Protein 6EGL (pdb70)

Radius of gyration: 15.94 Å; Cα contacts (8 Å, |Δi|>4): 0; chains: 1; bounding box: 9×16×50 Å

Sequence (35 aa):
EWEALEKKLAAESSKCCQQALEKKLQALLEKKKKLEALEHHG

Structure (mmCIF, N/CA/C/O backbone):
data_6EGL
#
_entry.id   6EGL
#
_cell.length_a   38.213
_cell.length_b   38.213
_cell.length_c   140.655
_cell.angle_alpha   90.000
_cell.angle_beta   90.000
_cell.angle_gamma   120.000
#
_symmetry.space_group_name_H-M   'H 3 2'
#
loop_
_entity.id
_entity.type
_entity.pdbx_description
1 polymer 'Apo-(GRAND CoilSerL12(DLE)L16C)3'
2 non-polymer 'ZINC ION'
3 non-polymer 'POLYETHYLENE GLYCOL (N=34)'
4 water water
#
loop_
_atom_site.group_PDB
_atom_site.id
_atom_site.type_symbol
_atom_site.label_atom_id
_atom_site.label_alt_id
_atom_site.label_comp_id
_atom_site.label_asym_id
_atom_site.label_entity_id
_atom_site.label_seq_id
_atom_site.pdbx_PDB_ins_code
_atom_site.Cartn_x
_atom_site.Cartn_y
_atom_site.Cartn_z
_atom_site.occupancy
_ato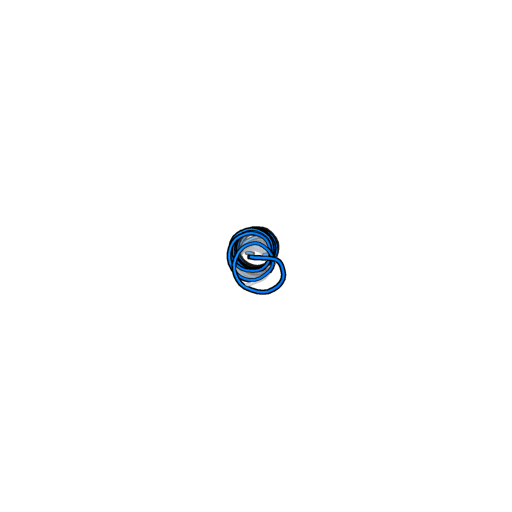m_site.B_iso_or_equiv
_atom_site.auth_seq_id
_atom_site.auth_comp_id
_atom_site.auth_asym_id
_atom_site.auth_atom_id
_atom_site.pdbx_PDB_model_num
ATOM 1 N N . GLU A 1 1 ? -2.300 7.755 2.874 0.50 42.93 1 GLU A N 1
ATOM 2 C CA . GLU A 1 1 ? -0.970 8.342 2.986 1.00 40.25 1 GLU A CA 1
ATOM 3 C C . GLU A 1 1 ? -0.027 7.259 3.541 1.00 37.77 1 GLU A C 1
ATOM 4 O O . GLU A 1 1 ? 0.039 7.035 4.753 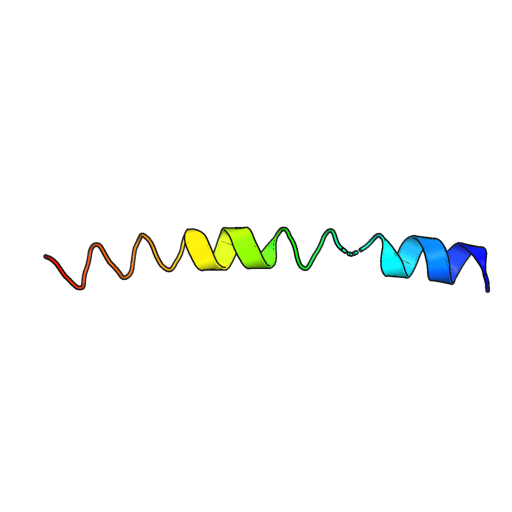1.00 36.82 1 GLU A O 1
ATOM 15 N N . TRP A 1 2 ? 0.680 6.557 2.627 1.00 32.45 2 TRP A N 1
ATOM 16 C CA . TRP A 1 2 ? 1.503 5.409 2.992 1.00 31.89 2 TRP A CA 1
ATOM 17 C C . TRP A 1 2 ? 2.615 5.790 3.938 1.00 28.00 2 TRP A C 1
ATOM 18 O O . TRP A 1 2 ? 2.784 5.167 4.981 1.00 27.44 2 TRP A O 1
ATOM 39 N N . GLU A 1 3 ? 3.360 6.812 3.593 1.00 25.00 3 GLU A N 1
ATOM 40 C CA . GLU A 1 3 ? 4.462 7.182 4.441 1.00 23.50 3 GLU A CA 1
ATOM 41 C C . GLU A 1 3 ? 4.009 7.682 5.793 1.00 26.82 3 GLU A C 1
ATOM 42 O O . GLU A 1 3 ? 4.693 7.448 6.794 1.00 26.08 3 GLU A O 1
ATOM 54 N N . ALA A 1 4 ? 2.854 8.340 5.855 1.00 26.59 4 ALA A N 1
ATOM 55 C CA . ALA A 1 4 ? 2.322 8.787 7.133 1.00 28.26 4 ALA A CA 1
ATOM 56 C C . ALA A 1 4 ? 1.923 7.562 7.983 1.00 30.02 4 ALA A C 1
ATOM 57 O O . ALA A 1 4 ? 2.144 7.560 9.192 1.00 30.44 4 ALA A O 1
ATOM 64 N N . LEU A 1 5 ? 1.364 6.514 7.368 1.00 27.55 5 LEU A N 1
ATOM 65 C CA . LEU A 1 5 ? 0.982 5.300 8.116 1.00 30.41 5 LEU A CA 1
ATOM 66 C C . LEU A 1 5 ? 2.241 4.615 8.698 1.00 28.04 5 LEU A C 1
ATOM 67 O O . LEU A 1 5 ? 2.249 4.179 9.873 1.00 26.49 5 LEU A O 1
ATOM 83 N N . GLU A 1 6 ? 3.320 4.555 7.922 1.00 25.56 6 GLU A N 1
ATOM 84 C CA . GLU A 1 6 ? 4.578 3.976 8.436 1.00 25.07 6 GLU A CA 1
ATOM 85 C C . GLU A 1 6 ? 5.035 4.699 9.689 1.00 25.07 6 GLU A C 1
ATOM 86 O O . GLU A 1 6 ? 5.438 4.097 10.700 1.00 25.45 6 GLU A O 1
ATOM 98 N N . LYS A 1 7 ? 4.984 6.018 9.642 1.00 23.09 7 LYS A N 1
ATOM 99 C CA . LYS A 1 7 ? 5.436 6.800 10.785 1.00 23.09 7 LYS A CA 1
ATOM 100 C C . LYS A 1 7 ? 4.501 6.633 11.961 1.00 24.52 7 LYS A C 1
ATOM 101 O O . LYS A 1 7 ? 4.955 6.583 13.108 1.00 26.11 7 LYS A O 1
ATOM 120 N N . LYS A 1 8 ? 3.180 6.557 11.703 1.00 24.46 8 LYS A N 1
ATOM 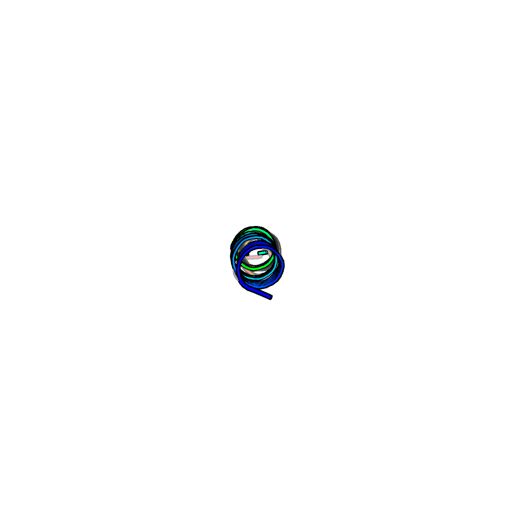121 C CA . LYS A 1 8 ? 2.209 6.376 12.770 1.00 24.82 8 LYS A CA 1
ATOM 122 C C . LYS A 1 8 ? 2.456 5.028 13.489 1.00 25.09 8 LYS A C 1
ATOM 123 O O . LYS A 1 8 ? 2.346 4.921 14.713 1.00 25.68 8 LYS A O 1
ATOM 127 N N . LEU A 1 9 ? 2.757 3.994 12.732 1.00 23.98 9 LEU A N 1
ATOM 128 C CA . LEU A 1 9 ? 3.047 2.698 13.306 1.00 25.39 9 LEU A CA 1
ATOM 129 C C . LEU A 1 9 ? 4.321 2.742 14.163 1.00 25.99 9 LEU A C 1
ATOM 130 O O . LEU A 1 9 ? 4.338 2.206 15.283 1.00 25.61 9 LEU A O 1
ATOM 146 N N . ALA A 1 10 ? 5.346 3.472 13.715 1.00 23.37 10 ALA A N 1
ATOM 147 C CA . ALA A 1 10 ? 6.537 3.635 14.519 1.00 23.03 10 ALA A CA 1
ATOM 148 C C . ALA A 1 10 ? 6.264 4.394 15.803 1.00 23.78 10 ALA A C 1
ATOM 149 O O . ALA A 1 10 ? 6.815 4.070 16.855 1.00 23.99 10 ALA A O 1
ATOM 156 N N . ALA A 1 11 ? 5.395 5.396 15.748 1.00 23.36 11 ALA A N 1
ATOM 157 C CA . ALA A 1 11 ? 5.053 6.127 16.960 1.00 25.04 11 ALA A CA 1
ATOM 158 C C . ALA A 1 11 ? 4.293 5.192 17.879 1.00 24.99 11 ALA A C 1
ATOM 159 O O . ALA A 1 11 ? 4.498 5.215 19.110 1.00 25.27 11 ALA A O 1
ATOM 184 N N . GLU A 1 13 ? 4.685 1.941 18.229 1.00 24.74 13 GLU A N 1
ATOM 185 C CA . GLU A 1 13 ? 5.685 1.101 18.855 1.00 26.07 13 GLU A CA 1
ATOM 186 C C . GLU A 1 13 ? 6.386 1.825 19.999 1.00 26.89 13 GLU A C 1
ATOM 187 O O . GLU A 1 13 ? 6.549 1.278 21.089 1.00 26.19 13 GLU A O 1
ATOM 199 N N . SER A 1 14 ? 6.782 3.084 19.780 1.00 23.64 14 SER A N 1
ATOM 200 C CA A SER A 1 14 ? 7.468 3.874 20.790 0.50 23.97 14 SER A CA 1
ATOM 201 C CA B SER A 1 14 ? 7.492 3.790 20.838 0.50 23.37 14 SER A CA 1
ATOM 202 C C . SER A 1 14 ? 6.599 4.086 22.015 1.00 25.94 14 SER A C 1
ATOM 203 O O . SER A 1 14 ? 7.061 3.963 23.162 1.00 25.51 14 SER A O 1
ATOM 218 N N . LYS A 1 15 ? 5.321 4.385 21.787 1.00 23.62 15 LYS A N 1
ATOM 219 C CA . LYS A 1 15 ? 4.411 4.655 22.895 1.00 24.73 15 LYS A CA 1
ATOM 220 C C . LYS A 1 15 ? 4.166 3.382 23.697 1.00 27.43 15 LYS A C 1
ATOM 221 O O . LYS A 1 15 ? 4.169 3.417 24.932 1.00 26.09 15 LYS A O 1
ATOM 240 N N . CYS A 1 16 ? 4.017 2.228 23.054 1.00 27.32 16 CYS A N 1
ATOM 241 C CA A CYS A 1 16 ? 3.841 0.968 23.804 0.50 29.72 16 CYS A CA 1
ATOM 242 C CA B CYS A 1 16 ? 3.802 0.983 23.792 0.50 28.54 16 CYS A CA 1
ATOM 243 C C . CYS A 1 16 ? 5.032 0.607 24.603 1.00 31.17 16 CYS A C 1
ATOM 244 O O . CYS A 1 16 ? 4.890 0.156 25.739 1.00 27.11 16 CYS A O 1
ATOM 259 N N . GLN A 1 17 ? 6.217 0.768 24.039 1.00 26.73 17 GLN A N 1
ATOM 260 C CA A GLN A 1 17 ? 7.434 0.455 24.772 0.50 26.89 17 GLN A CA 1
ATOM 261 C CA B GLN A 1 17 ? 7.426 0.453 24.777 0.50 26.66 17 GLN A CA 1
ATOM 262 C C . GLN A 1 17 ? 7.532 1.377 25.972 1.00 28.04 17 GLN A C 1
ATOM 263 O O . GLN A 1 17 ? 7.911 0.923 27.051 1.00 26.70 17 GLN A O 1
ATOM 288 N N . ALA A 1 18 ? 7.177 2.658 25.812 1.00 23.50 18 ALA A N 1
ATOM 289 C CA . ALA A 1 18 ? 7.258 3.585 26.955 1.00 23.56 18 ALA A CA 1
ATOM 290 C C . ALA A 1 18 ? 6.253 3.200 28.017 1.00 23.12 18 ALA A C 1
ATOM 291 O O . ALA A 1 18 ? 6.585 3.241 29.215 1.00 22.61 18 ALA A O 1
ATOM 298 N N . LEU A 1 19 ? 5.065 2.759 27.624 1.00 21.95 19 LEU A N 1
ATOM 299 C CA . LEU A 1 19 ? 4.069 2.324 28.589 1.00 21.75 19 LEU A CA 1
ATOM 300 C C . LEU A 1 19 ? 4.497 1.045 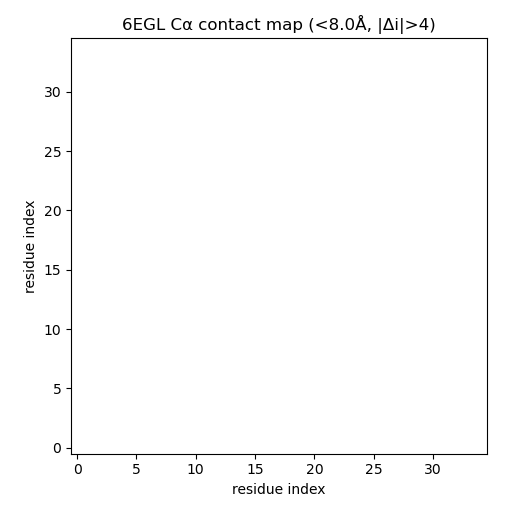29.300 1.00 23.13 19 LEU 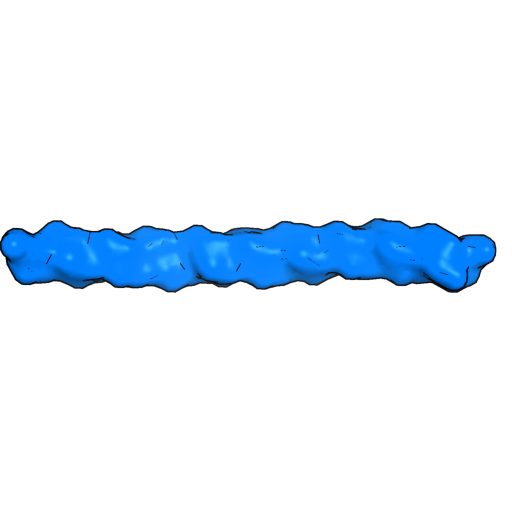A C 1
ATOM 301 O O . LEU A 1 19 ? 4.250 0.904 30.492 1.00 22.28 19 LEU A O 1
ATOM 317 N N . GLU A 1 20 ? 5.151 0.125 28.624 1.00 22.18 20 GLU A N 1
ATOM 318 C CA . GLU A 1 20 ? 5.627 -1.114 29.260 1.00 23.77 20 GLU A CA 1
ATOM 319 C C . GLU A 1 20 ? 6.603 -0.730 30.381 1.00 22.45 20 GLU A C 1
ATOM 320 O O . GLU A 1 20 ? 6.516 -1.267 31.494 1.00 23.79 20 GLU A O 1
ATOM 332 N N . LYS A 1 21 ? 7.514 0.203 30.109 1.00 21.01 21 LYS A N 1
ATOM 333 C CA . LYS A 1 21 ? 8.472 0.607 31.132 1.00 22.41 21 LYS A CA 1
ATOM 334 C C . LYS A 1 21 ? 7.796 1.352 32.277 1.00 22.62 21 LYS A C 1
ATOM 335 O O . LYS A 1 21 ? 8.141 1.122 33.445 1.00 21.32 21 LYS A O 1
ATOM 354 N N . LYS A 1 22 ? 6.764 2.155 31.952 1.00 19.89 22 LYS A N 1
ATOM 355 C CA . LYS A 1 22 ? 6.062 2.857 33.036 1.00 20.04 22 LYS A CA 1
ATOM 356 C C . LYS A 1 22 ? 5.343 1.850 33.910 1.00 21.18 22 LYS A C 1
ATOM 357 O O . LYS A 1 22 ? 5.304 2.013 35.130 1.00 20.81 22 LYS A O 1
ATOM 376 N N . LEU A 1 23 ? 4.784 0.803 33.329 1.00 19.74 23 LEU A N 1
ATOM 377 C CA . LEU A 1 23 ? 4.111 -0.256 34.107 1.00 20.67 23 LEU A CA 1
ATOM 378 C C . LEU A 1 23 ? 5.133 -0.989 34.987 1.00 20.79 23 LEU A C 1
ATOM 379 O O . LEU A 1 23 ? 4.852 -1.212 36.163 1.00 21.59 23 LEU A O 1
ATOM 395 N N . GLN A 1 24 ? 6.323 -1.264 34.468 1.00 20.07 24 GLN A N 1
ATOM 396 C CA . GLN A 1 24 ? 7.357 -1.897 35.302 1.00 20.02 24 GLN A CA 1
ATOM 397 C C . GLN A 1 24 ? 7.732 -1.010 36.489 1.00 20.06 24 GLN A C 1
ATOM 398 O O . GLN A 1 24 ? 7.982 -1.484 37.598 1.00 20.46 24 GLN A O 1
ATOM 412 N N . ALA A 1 25 ? 7.816 0.330 36.242 1.00 18.76 25 ALA A N 1
ATOM 413 C CA . ALA A 1 25 ? 8.192 1.234 37.316 1.00 18.73 25 ALA A CA 1
ATOM 414 C C . ALA A 1 25 ? 7.101 1.241 38.390 1.00 19.01 25 ALA A C 1
ATOM 415 O O . ALA A 1 25 ? 7.399 1.294 39.582 1.00 19.63 25 ALA A O 1
ATOM 422 N N . LEU A 1 26 ? 5.839 1.225 37.978 1.00 18.39 26 LEU A N 1
ATOM 423 C CA A LEU A 1 26 ? 4.786 1.196 38.983 0.50 17.64 26 LEU A CA 1
ATOM 424 C CA B LEU A 1 26 ? 4.718 1.165 38.914 0.50 20.17 26 LEU A CA 1
ATOM 425 C C . LEU A 1 26 ? 4.759 -0.137 39.688 1.00 18.56 26 LEU A C 1
ATOM 426 O O . LEU A 1 26 ? 4.536 -0.165 40.921 1.00 18.28 26 LEU A O 1
ATOM 457 N N . GLU A 1 27 ? 5.004 -1.235 38.993 1.00 17.39 27 GLU A N 1
ATOM 458 C CA . GLU A 1 27 ? 5.057 -2.560 39.610 1.00 17.81 27 GLU A CA 1
ATOM 459 C C . GLU A 1 27 ? 6.131 -2.586 40.707 1.00 16.97 27 GLU A C 1
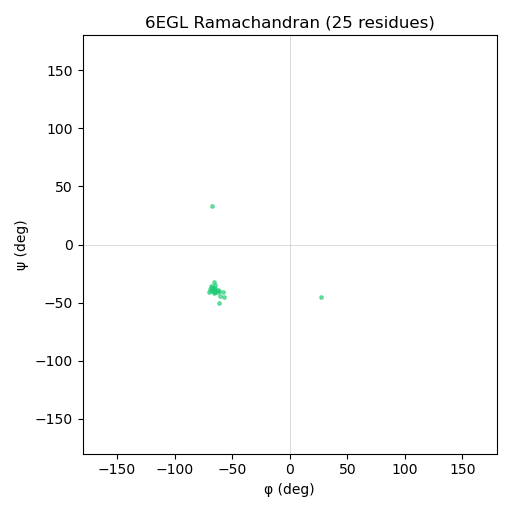ATOM 460 O O . GLU A 1 27 ? 5.930 -3.112 41.798 1.00 17.08 27 GLU A O 1
ATOM 472 N N . LYS A 1 28 ? 7.298 -1.955 40.473 1.00 17.26 28 LYS A N 1
ATOM 473 C CA A LYS A 1 28 ? 8.358 -1.925 41.472 0.50 18.12 28 LYS A CA 1
ATOM 474 C CA B LYS A 1 28 ? 8.351 -1.958 41.492 0.50 18.02 28 LYS A CA 1
ATOM 475 C C . LYS A 1 28 ? 7.867 -1.253 42.752 1.00 17.99 28 LYS A C 1
ATOM 476 O O . LYS A 1 28 ? 8.085 -1.741 43.853 1.00 18.24 28 LYS A O 1
ATOM 513 N N . LYS A 1 29 ? 7.180 -0.115 42.608 1.00 17.13 29 LYS A N 1
ATOM 514 C CA A LYS A 1 29 ? 6.666 0.628 43.767 0.40 16.99 29 LYS A CA 1
ATOM 515 C CA B LYS A 1 29 ? 6.685 0.598 43.760 0.60 17.45 29 LYS A CA 1
ATOM 516 C C . LYS A 1 29 ? 5.602 -0.166 44.461 1.00 16.38 29 LYS A C 1
ATOM 517 O O . LYS A 1 29 ? 5.516 -0.164 45.681 1.00 16.72 29 LYS A O 1
ATOM 552 N N . LEU A 1 30 ? 4.723 -0.838 43.695 1.00 16.49 30 LEU A N 1
ATOM 553 C CA . LEU A 1 30 ? 3.644 -1.615 44.302 1.00 16.58 30 LEU A CA 1
ATOM 554 C C . LEU A 1 30 ? 4.244 -2.784 45.085 1.00 16.95 30 LEU A C 1
ATOM 555 O O . LEU A 1 30 ? 3.784 -3.081 46.201 1.00 16.85 30 LEU A O 1
ATOM 571 N N . GLU A 1 31 ? 5.263 -3.441 44.524 1.00 16.16 31 GLU A N 1
ATOM 572 C CA . GLU A 1 31 ? 5.866 -4.578 45.205 1.00 15.34 31 GLU A CA 1
ATOM 573 C C . GLU A 1 31 ? 6.523 -4.154 46.481 1.00 16.62 31 GLU A C 1
ATOM 574 O O . GLU A 1 31 ? 6.575 -4.917 47.459 1.00 18.19 31 GLU A O 1
ATOM 586 N N . ALA A 1 32 ? 7.107 -2.950 46.512 1.00 15.37 32 ALA A N 1
ATOM 587 C CA . ALA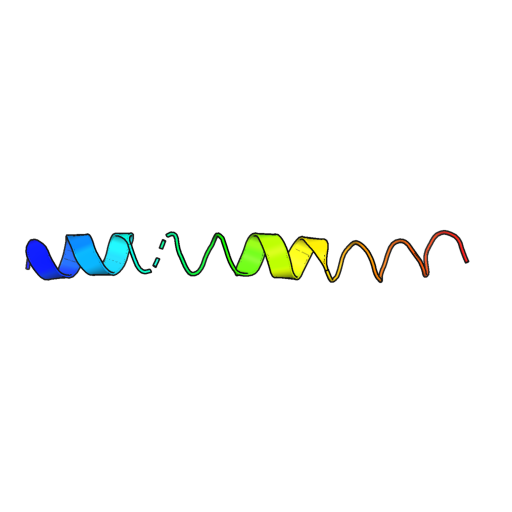 A 1 32 ? 7.677 -2.461 47.758 1.00 16.41 32 ALA A CA 1
ATOM 588 C C . ALA A 1 32 ? 6.617 -2.311 48.829 1.00 18.06 32 ALA A C 1
ATOM 589 O O . ALA A 1 32 ? 6.852 -2.659 49.966 1.00 20.14 32 ALA A O 1
ATOM 596 N N . LEU A 1 33 ? 5.439 -1.851 48.443 1.00 17.46 33 LEU A N 1
ATOM 597 C CA . LEU A 1 33 ? 4.358 -1.765 49.406 1.00 18.48 33 LEU A CA 1
ATOM 598 C C . LEU A 1 33 ? 3.831 -3.112 49.834 1.00 18.33 33 LEU A C 1
ATOM 599 O O . LEU A 1 33 ? 3.490 -3.300 51.011 1.00 20.96 33 LEU A O 1
ATOM 615 N N . GLU A 1 34 ? 3.706 -4.038 48.891 1.00 17.74 34 GLU A N 1
ATOM 616 C CA . GLU A 1 34 ? 3.150 -5.342 49.151 1.00 18.19 34 GLU A CA 1
ATOM 617 C C . GLU A 1 34 ? 4.024 -6.158 50.073 1.00 22.14 34 GLU A C 1
ATOM 618 O O . GLU A 1 34 ? 3.488 -7.006 50.794 1.00 24.97 34 GLU A O 1
ATOM 630 N N A HIS A 1 35 ? 5.337 -5.932 50.099 0.50 17.04 35 HIS A N 1
ATOM 631 N N B HIS A 1 35 ? 5.342 -5.942 49.994 0.50 20.46 35 HIS A N 1
ATOM 632 C CA A HIS A 1 35 ? 6.225 -6.743 50.911 0.50 16.90 35 HIS A CA 1
ATOM 633 C CA B HIS A 1 35 ? 6.339 -6.640 50.770 0.50 21.45 35 HIS A CA 1
ATOM 634 C C A HIS A 1 35 ? 6.854 -5.925 52.046 0.50 24.52 35 HIS A C 1
ATOM 635 C C B HIS A 1 35 ? 7.037 -5.664 51.716 0.50 29.52 35 HIS A C 1
ATOM 636 O O A HIS A 1 35 ? 7.750 -6.417 52.705 0.50 24.63 35 HIS A O 1
ATOM 637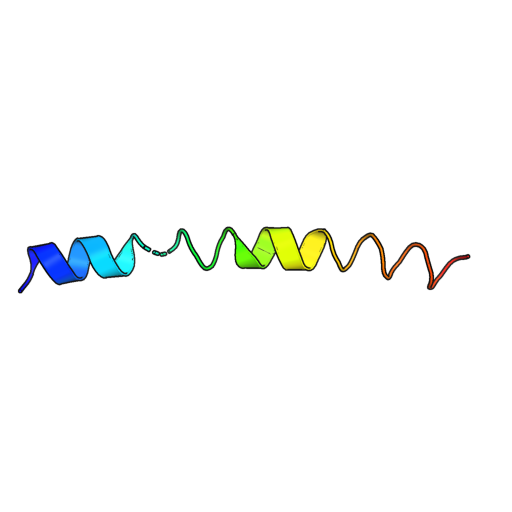 O O B HIS A 1 35 ? 8.252 -5.669 51.785 0.50 32.57 35 HIS A O 1
ATOM 664 N N . GLY A 1 36 ? 6.262 -4.779 52.352 1.00 25.82 36 GLY A N 1
ATOM 665 C CA . GLY A 1 36 ? 6.754 -3.838 53.363 1.00 36.72 36 GLY A CA 1
ATOM 666 C C . GLY A 1 36 ? 6.228 -4.153 54.744 0.70 73.63 36 GLY A C 1
ATOM 667 O O . GLY A 1 36 ? 5.139 -4.708 54.878 0.70 46.31 36 GLY A O 1
#

Secondary structure (DSSP, 8-state):
-HHHHHHHHH--HHHHHHHHHHHHHHHHHHHHHT-

B-factor: mean 30.92, std 13.35, range [9.89, 91.06]

Solvent-accessible surface area: 3755 Å² total

Foldseek 3Di:
DVVVVVVVVVVVVVVVVVVVVVVVVVVVVVVVVVD